Protein AF-A0A837B592-F1 (afdb_monomer_lite)

pLDDT: mean 80.32, std 18.09, range [45.75, 98.31]

Structure (mmCIF, N/CA/C/O backbone):
data_AF-A0A837B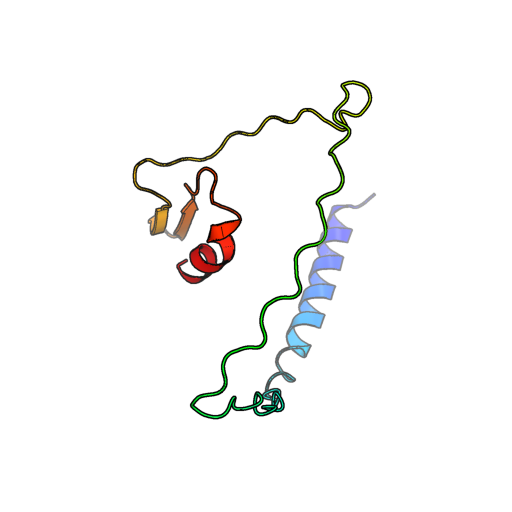592-F1
#
_entry.id   AF-A0A837B592-F1
#
loop_
_atom_site.group_PDB
_atom_site.id
_atom_site.type_symbol
_atom_site.label_atom_id
_atom_site.label_alt_id
_atom_site.label_comp_id
_atom_site.label_asym_id
_atom_site.label_entity_id
_atom_site.label_seq_id
_atom_site.pdbx_PDB_ins_code
_atom_site.Cartn_x
_atom_site.Cartn_y
_atom_site.Cartn_z
_atom_site.occupancy
_atom_site.B_iso_or_equiv
_atom_site.auth_seq_id
_atom_site.auth_comp_id
_atom_site.auth_asym_id
_atom_site.auth_atom_id
_atom_site.pdbx_PDB_model_num
ATOM 1 N N . MET A 1 1 ? -26.330 -30.753 -11.805 1.00 45.75 1 MET A N 1
ATOM 2 C CA . MET A 1 1 ? -25.112 -31.061 -11.015 1.00 45.75 1 MET A CA 1
ATOM 3 C C . MET A 1 1 ? -25.121 -30.255 -9.713 1.00 45.75 1 MET A C 1
ATOM 5 O O . MET A 1 1 ? -25.208 -29.031 -9.746 1.00 45.75 1 MET A O 1
ATOM 9 N N . HIS A 1 2 ? -25.117 -30.941 -8.566 1.00 54.25 2 HIS A N 1
ATOM 10 C CA . HIS A 1 2 ? -25.395 -30.400 -7.227 1.00 54.25 2 HIS A CA 1
ATOM 11 C C . HIS A 1 2 ? -24.187 -29.686 -6.573 1.00 54.25 2 HIS A C 1
ATOM 13 O O . HIS A 1 2 ? -23.578 -30.198 -5.635 1.00 54.25 2 HIS A O 1
ATOM 19 N N . ARG A 1 3 ? -23.885 -28.445 -6.990 1.00 59.28 3 ARG A N 1
ATOM 20 C CA . ARG A 1 3 ? -22.850 -27.583 -6.357 1.00 59.28 3 ARG A CA 1
ATOM 21 C C . ARG A 1 3 ? -23.035 -27.387 -4.843 1.00 59.28 3 ARG A C 1
ATOM 23 O O . ARG A 1 3 ? -22.066 -27.231 -4.108 1.00 59.28 3 ARG A O 1
ATOM 30 N N . ARG A 1 4 ? -24.284 -27.425 -4.368 1.00 58.53 4 ARG A N 1
ATOM 31 C CA . ARG A 1 4 ? -24.636 -27.238 -2.950 1.00 58.53 4 ARG A CA 1
ATOM 32 C C . ARG A 1 4 ? -24.292 -28.442 -2.067 1.00 58.53 4 ARG A C 1
ATOM 34 O O . ARG A 1 4 ? -24.049 -28.252 -0.881 1.00 58.53 4 ARG A O 1
ATOM 41 N N . HIS A 1 5 ? -24.250 -29.652 -2.630 1.00 57.44 5 HIS A N 1
ATOM 42 C CA . HIS A 1 5 ? -23.815 -30.834 -1.881 1.00 57.44 5 HIS A CA 1
ATOM 43 C C . HIS A 1 5 ? -22.295 -30.873 -1.738 1.00 57.44 5 HIS A C 1
ATOM 45 O O . HIS A 1 5 ? -21.816 -31.152 -0.647 1.00 57.44 5 HIS A O 1
ATOM 51 N N . PHE A 1 6 ? -21.558 -30.489 -2.786 1.00 60.94 6 PHE A N 1
ATOM 52 C CA . PHE A 1 6 ? -20.093 -30.456 -2.775 1.00 60.94 6 PHE A CA 1
ATOM 53 C C . PHE A 1 6 ? -19.524 -29.524 -1.691 1.00 60.94 6 PHE A C 1
ATOM 55 O O . PHE A 1 6 ? -18.631 -29.915 -0.946 1.00 60.94 6 PHE A O 1
ATOM 62 N N . LEU A 1 7 ? -20.092 -28.321 -1.533 1.00 59.59 7 LEU A N 1
ATOM 63 C CA . LEU A 1 7 ? -19.664 -27.385 -0.482 1.00 59.59 7 LEU A CA 1
ATOM 64 C C . LEU A 1 7 ? -19.997 -27.883 0.934 1.00 59.59 7 LEU A C 1
ATOM 66 O O . LEU A 1 7 ? -19.247 -27.622 1.870 1.00 59.59 7 LEU A O 1
ATOM 70 N N . ARG A 1 8 ? -21.098 -28.629 1.099 1.00 57.81 8 ARG A N 1
ATOM 71 C CA . ARG A 1 8 ? -21.481 -29.205 2.397 1.00 57.81 8 ARG A CA 1
ATOM 72 C C . ARG A 1 8 ? -20.606 -30.400 2.778 1.00 57.81 8 ARG A C 1
ATOM 74 O O . ARG A 1 8 ? -20.189 -30.485 3.926 1.00 57.81 8 ARG A O 1
ATOM 81 N N . SER A 1 9 ? -20.286 -31.285 1.833 1.00 57.59 9 SER A N 1
ATOM 82 C CA . SER A 1 9 ? -19.407 -32.436 2.083 1.00 57.59 9 SER A CA 1
ATOM 83 C C . SER A 1 9 ? -17.952 -32.021 2.309 1.00 57.59 9 SER A C 1
ATOM 85 O O . SER A 1 9 ? -17.289 -32.588 3.173 1.00 57.59 9 SER A O 1
ATOM 87 N N . ALA A 1 10 ? -17.469 -30.995 1.597 1.00 56.69 10 ALA A N 1
ATOM 88 C CA . ALA A 1 10 ? -16.127 -30.452 1.809 1.00 56.69 10 ALA A CA 1
ATOM 89 C C . ALA A 1 10 ? -15.965 -29.811 3.203 1.00 56.69 10 ALA A C 1
ATOM 91 O O . ALA A 1 10 ? -14.923 -29.969 3.834 1.00 56.69 10 ALA A O 1
ATOM 92 N N . GLY A 1 11 ? -17.006 -29.142 3.718 1.00 55.16 11 GLY A N 1
ATOM 93 C CA . GLY A 1 11 ? -16.971 -28.516 5.045 1.00 55.16 11 GLY A CA 1
ATOM 94 C C . GLY A 1 11 ? -16.865 -29.511 6.209 1.00 55.16 11 GLY A C 1
ATOM 95 O O . GLY A 1 11 ? -16.149 -29.251 7.172 1.00 55.16 11 GLY A O 1
ATOM 96 N N . VAL A 1 12 ? -17.526 -30.671 6.114 1.00 58.12 12 VAL A N 1
ATOM 97 C CA . VAL A 1 12 ? -17.491 -31.702 7.172 1.00 58.12 12 VAL A CA 1
ATOM 98 C C . VAL A 1 12 ? -16.129 -32.404 7.235 1.00 58.12 12 VAL A C 1
ATOM 100 O O . VAL A 1 12 ? -15.632 -32.676 8.327 1.00 58.12 12 VAL A O 1
ATOM 103 N N . ALA A 1 13 ? -15.485 -32.635 6.086 1.00 55.81 13 ALA A N 1
ATOM 104 C CA . ALA A 1 13 ? -14.155 -33.245 6.032 1.00 55.81 13 ALA A CA 1
ATOM 105 C C . ALA A 1 13 ? -13.066 -32.350 6.660 1.00 55.81 13 ALA A C 1
ATOM 107 O O . ALA A 1 13 ? -12.172 -32.855 7.337 1.00 55.81 13 ALA A O 1
ATOM 108 N N . LEU A 1 14 ? -13.164 -31.022 6.498 1.00 56.75 14 LEU A N 1
ATOM 109 C CA . LEU A 1 14 ? -12.217 -30.078 7.106 1.00 56.75 14 LEU A CA 1
ATOM 110 C C . LEU A 1 14 ? -12.374 -29.991 8.634 1.00 56.75 14 LEU A C 1
ATOM 112 O O . LEU A 1 14 ? -11.380 -29.918 9.355 1.00 56.75 14 LEU A O 1
ATOM 116 N N . ALA A 1 15 ? -13.613 -30.032 9.136 1.00 56.03 15 ALA A N 1
ATOM 117 C CA . ALA A 1 15 ? -13.887 -29.949 10.570 1.00 56.03 15 ALA A CA 1
ATOM 118 C C . ALA A 1 15 ? -13.332 -31.165 11.337 1.00 56.03 15 ALA A C 1
ATOM 120 O O . ALA A 1 15 ? -12.705 -30.989 12.381 1.00 56.03 15 ALA A O 1
ATOM 121 N N . ALA A 1 16 ? -13.467 -32.378 10.789 1.00 56.72 16 ALA A N 1
ATOM 122 C CA . ALA A 1 16 ? -12.926 -33.596 11.403 1.00 56.72 16 ALA A CA 1
ATOM 123 C C . ALA A 1 16 ? -11.384 -33.638 11.422 1.00 56.72 16 ALA A C 1
ATOM 125 O O . ALA A 1 16 ? -10.794 -34.185 12.350 1.00 56.72 16 ALA A O 1
ATOM 126 N N . ALA A 1 17 ? -10.719 -33.026 10.435 1.00 56.91 17 ALA A N 1
ATOM 127 C CA . ALA A 1 17 ? -9.260 -32.917 10.418 1.00 56.91 17 ALA A CA 1
ATOM 128 C C . ALA A 1 17 ? -8.728 -31.880 11.429 1.00 56.91 17 ALA A C 1
ATOM 130 O O . ALA A 1 17 ? -7.615 -32.016 11.932 1.00 56.91 17 ALA A O 1
ATOM 131 N N . SER A 1 18 ? -9.524 -30.857 11.761 1.00 54.28 18 SER A N 1
ATOM 132 C CA . SER A 1 18 ? -9.083 -29.736 12.603 1.00 54.28 18 SER A CA 1
ATOM 133 C C . SER A 1 18 ? -8.998 -30.045 14.105 1.00 54.28 18 SER A C 1
ATOM 135 O O . SER A 1 18 ? -8.206 -29.418 14.806 1.00 54.28 18 SER A O 1
ATOM 137 N N . THR A 1 19 ? -9.728 -31.046 14.611 1.00 52.97 19 THR A N 1
ATOM 138 C CA . THR A 1 19 ? -9.685 -31.417 16.041 1.00 52.97 19 THR A CA 1
ATOM 139 C C . THR A 1 19 ? -8.535 -32.360 16.398 1.00 52.97 19 THR A C 1
ATOM 141 O O . THR A 1 19 ? -8.195 -32.482 17.570 1.00 52.97 19 THR A O 1
ATOM 144 N N . ALA A 1 20 ? -7.908 -33.016 15.414 1.00 50.12 20 ALA A N 1
ATOM 145 C CA . ALA A 1 20 ? -6.769 -33.909 15.651 1.00 50.12 20 ALA A CA 1
ATOM 146 C C . ALA A 1 20 ? -5.421 -33.165 15.734 1.00 50.12 20 ALA A C 1
ATOM 148 O O . ALA A 1 20 ? -4.451 -33.705 16.260 1.00 50.12 20 ALA A O 1
ATOM 149 N N . SER A 1 21 ? -5.348 -31.920 15.248 1.00 49.28 21 SER A N 1
ATOM 150 C CA . SER A 1 21 ? -4.083 -31.175 15.160 1.00 49.28 21 SER A CA 1
ATOM 151 C C . SER A 1 21 ? -3.680 -30.420 16.427 1.00 49.28 21 SER A C 1
ATOM 153 O O . SER A 1 21 ? -2.529 -30.009 16.520 1.00 49.28 21 SER A O 1
ATOM 155 N N . TRP A 1 22 ? -4.569 -30.236 17.406 1.00 50.47 22 TRP A N 1
ATOM 156 C CA . TRP A 1 22 ? -4.240 -29.464 18.617 1.00 50.47 22 TRP A CA 1
ATOM 157 C C . TRP A 1 22 ? -3.566 -30.287 19.723 1.00 50.47 22 TRP A C 1
ATOM 159 O O . TRP A 1 22 ? -2.980 -29.712 20.632 1.00 50.47 22 TRP A O 1
ATOM 169 N N . ALA A 1 23 ? -3.583 -31.621 19.640 1.00 50.84 23 ALA A N 1
ATOM 170 C CA . ALA A 1 23 ? -2.975 -32.491 20.653 1.00 50.84 23 ALA A CA 1
ATOM 171 C C . ALA A 1 23 ? -1.470 -32.768 20.433 1.00 50.84 23 ALA A C 1
ATOM 173 O O . ALA A 1 23 ? -0.871 -33.512 21.204 1.00 50.84 23 ALA A O 1
ATOM 174 N N . ALA A 1 24 ? -0.845 -32.206 19.388 1.00 50.53 24 ALA A N 1
ATOM 175 C CA . ALA A 1 24 ? 0.544 -32.512 19.011 1.00 50.53 24 ALA A CA 1
ATOM 176 C C . ALA A 1 24 ? 1.529 -31.331 19.147 1.00 50.53 24 ALA A C 1
ATOM 178 O O . ALA A 1 24 ? 2.715 -31.489 18.852 1.00 50.53 24 ALA A O 1
ATOM 179 N N . THR A 1 25 ? 1.077 -30.159 19.601 1.00 55.12 25 THR A N 1
ATOM 180 C CA . THR A 1 25 ? 1.875 -28.915 19.642 1.00 55.12 25 THR A CA 1
ATOM 181 C C . THR A 1 25 ? 2.500 -28.576 20.998 1.00 55.12 25 THR A C 1
ATOM 183 O O . THR A 1 25 ? 2.953 -27.455 21.180 1.00 55.12 25 THR A O 1
ATOM 186 N N . ASP A 1 26 ? 2.621 -29.532 21.923 1.00 48.38 26 ASP A N 1
ATOM 187 C CA . ASP A 1 26 ? 3.411 -29.339 23.157 1.00 48.38 26 ASP A CA 1
ATOM 188 C C . ASP A 1 26 ? 4.894 -29.708 23.003 1.00 48.38 26 ASP A C 1
ATOM 190 O O . ASP A 1 26 ? 5.689 -29.568 23.935 1.00 48.38 26 ASP A O 1
ATOM 194 N N . LYS A 1 27 ? 5.332 -30.128 21.809 1.00 52.28 27 LYS A N 1
ATOM 195 C CA . LYS A 1 27 ? 6.764 -30.119 21.512 1.00 52.28 27 LYS A CA 1
ATOM 196 C C . LYS A 1 27 ? 7.181 -28.698 21.179 1.00 52.28 27 LYS A C 1
ATOM 198 O O . LYS A 1 27 ? 7.204 -28.307 20.015 1.00 52.28 27 LYS A O 1
ATOM 203 N N . ALA A 1 28 ? 7.573 -27.958 22.215 1.00 55.97 28 ALA A N 1
ATOM 204 C CA . ALA A 1 28 ? 8.519 -26.866 22.068 1.00 55.97 28 ALA A CA 1
ATOM 205 C C . ALA A 1 28 ? 9.662 -27.378 21.182 1.00 55.97 28 ALA A C 1
ATOM 207 O O . ALA A 1 28 ? 10.447 -28.237 21.592 1.00 55.97 28 ALA A O 1
ATOM 208 N N . LEU A 1 29 ? 9.693 -26.928 19.926 1.00 54.50 29 LEU A N 1
ATOM 209 C CA . LEU A 1 29 ? 10.818 -27.163 19.041 1.00 54.50 29 LEU A CA 1
ATOM 210 C C . LEU A 1 29 ? 12.022 -26.567 19.761 1.00 54.50 29 LEU A C 1
ATOM 212 O O . LEU A 1 29 ? 12.160 -25.348 19.856 1.00 54.50 29 LEU A O 1
ATOM 216 N N . ALA A 1 30 ? 12.860 -27.432 20.326 1.00 59.94 30 ALA A N 1
ATOM 217 C CA . ALA A 1 30 ? 14.171 -27.048 20.795 1.00 59.94 30 ALA A CA 1
ATOM 218 C C . ALA A 1 30 ? 14.948 -26.626 19.549 1.00 59.94 30 ALA A C 1
ATOM 220 O O . ALA A 1 30 ? 15.561 -27.454 18.880 1.00 59.94 30 ALA A O 1
ATOM 221 N N . ILE A 1 31 ? 14.841 -25.347 19.185 1.00 61.75 31 ILE A N 1
ATOM 222 C CA . ILE A 1 31 ? 15.684 -24.742 18.165 1.00 61.75 31 ILE A CA 1
ATOM 223 C C . ILE A 1 31 ? 17.104 -24.923 18.700 1.00 61.75 31 ILE A C 1
ATOM 225 O O . ILE A 1 31 ? 17.403 -24.371 19.767 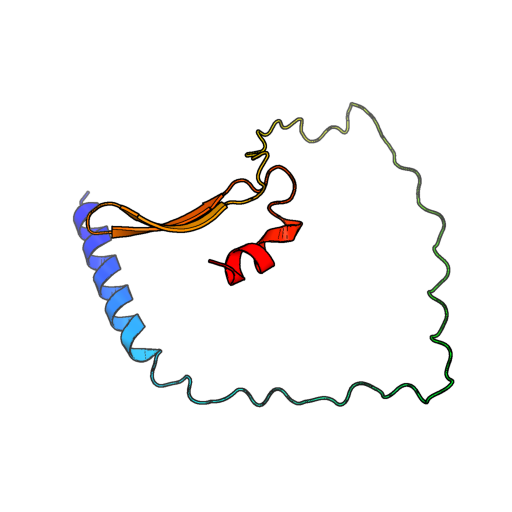1.00 61.75 31 ILE A O 1
ATOM 229 N N . PRO A 1 32 ? 17.969 -25.720 18.045 1.00 57.88 32 PRO A N 1
ATOM 230 C CA . PRO A 1 32 ? 19.354 -25.800 18.456 1.00 57.88 32 PRO A CA 1
ATOM 231 C C . PRO A 1 32 ? 19.903 -24.380 18.378 1.00 57.88 32 PRO A C 1
ATOM 233 O O . PRO A 1 32 ? 19.979 -23.785 17.304 1.00 57.88 32 PRO A O 1
ATOM 236 N N . ARG A 1 33 ? 20.211 -23.800 19.541 1.00 59.47 33 ARG A N 1
ATOM 237 C CA . ARG A 1 33 ? 20.884 -22.508 19.630 1.00 59.47 33 ARG A CA 1
ATOM 238 C C . ARG A 1 33 ? 22.327 -22.768 19.235 1.00 59.47 33 ARG A C 1
ATOM 240 O O . ARG A 1 33 ? 23.187 -22.935 20.093 1.00 59.47 33 ARG A O 1
ATOM 247 N N . THR A 1 34 ? 22.582 -22.882 17.936 1.00 68.38 34 THR A N 1
ATOM 248 C CA . THR A 1 34 ? 23.934 -22.763 17.410 1.00 68.38 34 THR A CA 1
ATOM 249 C C . THR A 1 34 ? 24.437 -21.411 17.885 1.00 68.38 34 THR A C 1
ATOM 251 O O . THR A 1 34 ? 23.886 -20.371 17.520 1.00 68.38 34 THR A O 1
ATOM 254 N N . ALA A 1 35 ? 25.421 -21.431 18.783 1.00 69.69 35 ALA A N 1
ATOM 255 C CA . ALA A 1 35 ? 26.092 -20.216 19.194 1.00 69.69 35 ALA A CA 1
ATOM 256 C C . ALA A 1 35 ? 26.627 -19.564 17.919 1.00 69.69 35 ALA A C 1
ATOM 258 O O . ALA A 1 35 ? 27.399 -20.181 17.180 1.00 69.69 35 ALA A O 1
ATOM 259 N N . LEU A 1 36 ? 26.152 -18.353 17.621 1.00 71.50 36 LEU A N 1
ATOM 260 C CA . LEU A 1 36 ? 26.733 -17.577 16.539 1.00 71.50 36 LEU A CA 1
ATOM 261 C C . LEU A 1 36 ? 28.220 -17.398 16.864 1.00 71.50 36 LEU A C 1
ATOM 263 O O . LEU A 1 36 ? 28.551 -17.196 18.038 1.00 71.50 36 LEU A O 1
ATOM 267 N N . PRO A 1 37 ? 29.114 -17.504 15.870 1.00 70.31 37 PRO A N 1
ATOM 268 C CA . PRO A 1 37 ? 30.528 -17.252 16.089 1.00 70.31 37 PRO A CA 1
ATOM 269 C C . PRO A 1 37 ? 30.678 -15.876 16.742 1.00 70.31 37 PRO A C 1
ATOM 271 O O . PRO A 1 37 ? 30.309 -14.854 16.166 1.00 70.31 37 PRO A O 1
ATOM 274 N N . VAL A 1 38 ? 31.160 -15.866 17.986 1.00 72.12 38 VAL A N 1
ATOM 275 C CA . VAL A 1 38 ? 31.476 -14.634 18.704 1.00 72.12 38 VAL A CA 1
ATOM 276 C C . VAL A 1 38 ? 32.724 -14.071 18.047 1.00 72.12 38 VAL A C 1
ATOM 278 O O . VAL A 1 38 ? 33.821 -14.606 18.208 1.00 72.12 38 VAL A O 1
ATOM 281 N N . THR A 1 39 ? 32.547 -13.009 17.266 1.00 73.19 39 THR A N 1
ATOM 282 C CA . THR A 1 39 ? 33.659 -12.220 16.743 1.00 73.19 39 THR A CA 1
ATOM 283 C C . THR A 1 39 ? 34.456 -11.685 17.936 1.00 73.19 39 THR A C 1
ATOM 285 O O . THR A 1 39 ? 33.860 -11.043 18.807 1.00 73.19 39 THR A O 1
ATOM 288 N N . PRO A 1 40 ? 35.770 -11.954 18.035 1.00 78.94 40 PRO A N 1
ATOM 289 C CA . PRO A 1 40 ? 36.562 -11.467 19.154 1.00 78.94 40 PRO A CA 1
ATOM 290 C C . PRO A 1 40 ? 36.501 -9.932 19.212 1.00 78.94 40 PRO A C 1
ATOM 292 O O . PRO A 1 40 ? 36.519 -9.282 18.159 1.00 78.94 40 PRO A O 1
ATOM 295 N N . PRO A 1 41 ? 36.422 -9.334 20.414 1.00 69.94 41 PRO A N 1
ATOM 296 C CA . PRO A 1 41 ? 36.421 -7.885 20.561 1.00 69.94 41 PRO A CA 1
ATOM 297 C C . PRO A 1 41 ? 37.711 -7.321 19.951 1.00 69.94 41 PRO A C 1
ATOM 299 O O . PRO A 1 41 ? 38.807 -7.615 20.419 1.00 69.94 41 PRO A O 1
ATOM 302 N N . GLY A 1 42 ? 37.572 -6.559 18.864 1.00 72.38 42 GLY A N 1
ATOM 303 C CA . GLY A 1 42 ? 38.688 -5.973 18.112 1.00 72.38 42 GLY A CA 1
ATOM 304 C C . GLY A 1 42 ? 38.924 -6.555 16.714 1.00 72.38 42 GLY A C 1
ATOM 305 O O . GLY A 1 42 ? 39.684 -5.966 15.948 1.00 72.38 42 GLY A O 1
ATOM 306 N N . ALA A 1 43 ? 38.263 -7.652 16.327 1.00 74.06 43 ALA A N 1
ATOM 307 C CA . ALA A 1 43 ? 38.298 -8.089 14.933 1.00 74.06 43 ALA A CA 1
ATOM 308 C C . ALA A 1 43 ? 37.469 -7.137 14.062 1.00 74.06 43 ALA A C 1
ATOM 310 O O . ALA A 1 43 ? 36.259 -6.989 14.242 1.00 74.06 43 ALA A O 1
ATOM 311 N N . SER A 1 44 ? 38.134 -6.497 13.099 1.00 77.31 44 SER A N 1
ATOM 312 C CA . SER A 1 44 ? 37.434 -5.783 12.033 1.00 77.31 44 SER A CA 1
ATOM 313 C C . SER A 1 44 ? 36.689 -6.807 11.175 1.00 77.31 44 SER A C 1
ATOM 315 O O . SER A 1 44 ? 37.286 -7.834 10.831 1.00 77.31 44 SER A O 1
ATOM 317 N N . PRO A 1 45 ? 35.409 -6.578 10.829 1.00 74.94 45 PRO A N 1
ATOM 318 C CA . PRO A 1 45 ? 34.727 -7.440 9.878 1.00 74.94 45 PRO A CA 1
ATOM 319 C C . PRO A 1 45 ? 35.563 -7.512 8.601 1.00 74.94 45 PRO A C 1
ATOM 321 O O . PRO A 1 45 ? 36.112 -6.499 8.155 1.00 74.94 45 PRO A O 1
ATOM 324 N N . ALA A 1 46 ? 35.684 -8.716 8.036 1.00 76.94 46 ALA A N 1
ATOM 325 C CA . ALA A 1 46 ? 36.293 -8.866 6.726 1.00 76.94 46 ALA A CA 1
ATOM 326 C C . ALA A 1 46 ? 35.605 -7.882 5.764 1.00 76.94 46 ALA A C 1
ATOM 328 O O . ALA A 1 46 ? 34.373 -7.764 5.799 1.00 76.94 46 ALA A O 1
ATOM 329 N N . PRO A 1 47 ? 36.374 -7.145 4.946 1.00 82.12 47 PRO A N 1
ATOM 330 C CA . PRO A 1 47 ? 35.780 -6.235 3.986 1.00 82.12 47 PRO A CA 1
ATOM 331 C C . PRO A 1 47 ? 34.833 -7.025 3.083 1.00 82.12 47 PRO A C 1
ATOM 333 O O . PRO A 1 47 ? 35.110 -8.175 2.727 1.00 82.12 47 PRO A O 1
ATOM 336 N N . PHE A 1 48 ? 33.708 -6.412 2.711 1.00 83.56 48 PHE A N 1
ATOM 337 C CA . PHE A 1 48 ? 32.860 -6.977 1.670 1.00 83.56 48 PHE A CA 1
ATOM 338 C C . PHE A 1 48 ? 33.711 -7.244 0.428 1.00 83.56 48 PHE A C 1
ATOM 340 O O . PHE A 1 48 ? 34.610 -6.460 0.104 1.00 83.56 48 PHE A O 1
ATOM 347 N N . ALA A 1 49 ? 33.430 -8.352 -0.261 1.00 85.44 49 ALA A N 1
ATOM 348 C CA . ALA A 1 49 ? 34.054 -8.616 -1.547 1.00 85.44 49 ALA A CA 1
ATOM 349 C C . ALA A 1 49 ? 33.889 -7.385 -2.450 1.00 85.44 49 ALA A C 1
ATOM 351 O O . ALA A 1 49 ? 32.824 -6.759 -2.466 1.00 85.44 49 ALA A O 1
ATOM 352 N N . ALA A 1 50 ? 34.949 -7.029 -3.179 1.00 85.69 50 ALA A N 1
ATOM 353 C CA . ALA A 1 50 ? 34.886 -5.923 -4.122 1.00 85.69 50 ALA A CA 1
ATOM 354 C C . ALA A 1 50 ? 33.732 -6.169 -5.103 1.00 85.69 50 ALA A C 1
ATOM 356 O O . ALA A 1 50 ? 33.623 -7.259 -5.671 1.00 85.69 50 ALA A O 1
ATOM 357 N N . MET A 1 51 ? 32.859 -5.173 -5.287 1.00 84.44 51 MET A N 1
ATOM 358 C CA . MET A 1 51 ? 31.782 -5.302 -6.263 1.00 84.44 51 MET A CA 1
ATOM 359 C C . MET A 1 51 ? 32.395 -5.447 -7.659 1.00 84.44 51 MET A C 1
ATOM 361 O O . MET A 1 51 ? 33.175 -4.578 -8.063 1.00 84.44 51 MET A O 1
ATOM 365 N N . PRO A 1 52 ? 32.055 -6.505 -8.416 1.00 88.00 52 PRO A N 1
ATOM 366 C CA . PRO A 1 52 ? 32.418 -6.557 -9.821 1.00 88.00 52 PRO A CA 1
ATOM 367 C C . PRO A 1 52 ? 31.738 -5.394 -10.565 1.00 88.00 52 PRO A C 1
ATOM 369 O O . PRO A 1 52 ? 30.684 -4.917 -10.127 1.00 88.00 52 PRO A O 1
ATOM 372 N N . PRO A 1 53 ? 32.299 -4.936 -11.697 1.00 91.56 53 PRO A N 1
ATOM 373 C CA . PRO A 1 53 ? 31.639 -3.941 -12.529 1.00 91.56 53 PRO A CA 1
ATOM 374 C C . PRO A 1 53 ? 30.230 -4.408 -12.904 1.00 91.56 53 PRO A C 1
ATOM 376 O O . PRO A 1 53 ? 30.038 -5.548 -13.331 1.00 91.56 53 PRO A O 1
ATOM 379 N N . LEU A 1 54 ? 29.239 -3.530 -12.746 1.00 90.25 54 LEU A N 1
ATOM 380 C CA . LEU A 1 54 ? 27.872 -3.834 -13.156 1.00 90.25 54 LEU A CA 1
ATOM 381 C C . LEU A 1 54 ? 27.826 -3.996 -14.678 1.00 90.25 54 LEU A C 1
ATOM 383 O O . LEU A 1 54 ? 28.310 -3.136 -15.417 1.00 90.25 54 LEU A O 1
ATOM 387 N N . ALA A 1 55 ? 27.221 -5.086 -15.151 1.00 92.81 55 ALA A N 1
ATOM 388 C CA . ALA A 1 55 ? 26.933 -5.237 -16.569 1.00 92.81 55 ALA A CA 1
ATOM 389 C C . ALA A 1 55 ? 25.978 -4.111 -17.026 1.00 92.81 55 ALA A C 1
ATOM 391 O O . ALA A 1 55 ? 25.023 -3.800 -16.306 1.00 92.81 55 ALA A O 1
ATOM 392 N N . PRO A 1 56 ? 26.191 -3.504 -18.207 1.00 91.69 56 PRO A N 1
ATOM 393 C CA . PRO A 1 56 ? 25.286 -2.484 -18.723 1.00 91.69 56 PRO A CA 1
ATOM 394 C C . PRO A 1 56 ? 23.856 -3.013 -18.903 1.00 91.69 56 PRO A C 1
ATOM 396 O O . PRO A 1 56 ? 23.646 -4.115 -19.413 1.00 91.69 56 PRO A O 1
ATOM 399 N N . MET A 1 57 ? 22.856 -2.209 -18.532 1.00 90.38 57 MET A N 1
ATOM 400 C CA . MET A 1 57 ? 21.452 -2.529 -18.806 1.00 90.38 57 MET A CA 1
ATOM 401 C C . MET A 1 57 ? 21.138 -2.303 -20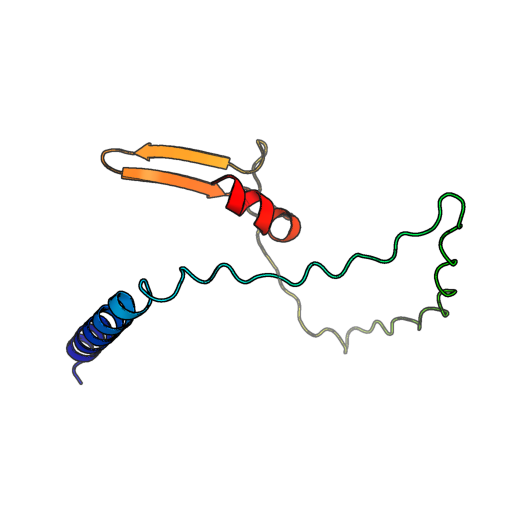.291 1.00 90.38 57 MET A C 1
ATOM 403 O O . MET A 1 57 ? 21.245 -1.184 -20.788 1.00 90.38 57 MET A O 1
ATOM 407 N N . HIS A 1 58 ? 20.697 -3.348 -20.994 1.00 91.81 58 HIS A N 1
ATOM 408 C CA . HIS A 1 58 ? 20.206 -3.238 -22.371 1.00 91.81 58 HIS A CA 1
ATOM 409 C C . HIS A 1 58 ? 18.727 -2.819 -22.365 1.00 91.81 58 HIS A C 1
ATOM 411 O O . HIS A 1 58 ? 17.837 -3.671 -22.364 1.00 91.81 58 HIS A O 1
ATOM 417 N N . ALA A 1 59 ? 18.470 -1.511 -22.322 1.00 92.81 59 ALA A N 1
ATOM 418 C CA . ALA A 1 59 ? 17.122 -0.947 -22.335 1.00 92.81 59 ALA A CA 1
ATOM 419 C C . ALA A 1 59 ? 16.680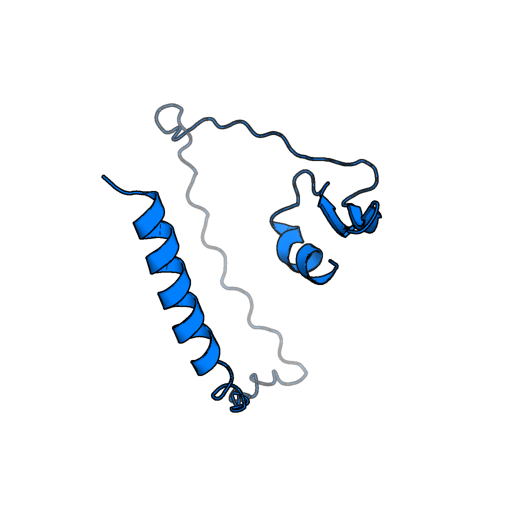 -0.608 -23.770 1.00 92.81 59 ALA A C 1
ATOM 421 O O . ALA A 1 59 ? 17.227 0.300 -24.391 1.00 92.81 59 ALA A O 1
ATOM 422 N N . SER A 1 60 ? 15.682 -1.326 -24.287 1.00 96.06 60 SER A N 1
ATOM 423 C CA . SER A 1 60 ? 15.103 -1.105 -25.616 1.00 96.06 60 SER A CA 1
ATOM 424 C C . SER A 1 60 ? 13.586 -1.340 -25.597 1.00 96.06 60 SER A C 1
ATOM 426 O O . SER A 1 60 ? 13.067 -2.082 -24.759 1.00 96.06 60 SER A O 1
ATOM 428 N N . ILE A 1 61 ? 12.850 -0.659 -26.482 1.00 96.31 61 ILE A N 1
ATOM 429 C CA . ILE A 1 61 ? 11.372 -0.646 -26.477 1.00 96.31 61 ILE A CA 1
ATOM 430 C C . ILE A 1 61 ? 10.791 -2.027 -26.807 1.00 96.31 61 ILE A C 1
ATOM 432 O O . ILE A 1 61 ? 9.799 -2.441 -26.211 1.00 96.31 61 ILE A O 1
ATOM 436 N N . ASP A 1 62 ? 11.441 -2.768 -27.700 1.00 96.81 62 ASP A N 1
ATOM 437 C CA . ASP A 1 62 ? 11.105 -4.144 -28.079 1.00 96.81 62 ASP A CA 1
ATOM 438 C C . ASP A 1 62 ? 11.233 -5.151 -26.918 1.00 96.81 62 ASP A C 1
ATOM 440 O O . ASP A 1 62 ? 10.783 -6.288 -27.040 1.00 96.81 62 ASP A O 1
ATOM 444 N N . ARG A 1 63 ? 11.792 -4.738 -25.769 1.00 95.06 63 ARG A N 1
ATOM 445 C CA . ARG A 1 63 ? 11.940 -5.558 -24.555 1.00 95.06 63 ARG A CA 1
ATOM 446 C C . ARG A 1 63 ? 11.011 -5.160 -23.400 1.00 95.06 63 ARG A C 1
ATOM 448 O O . ARG A 1 63 ? 11.195 -5.641 -22.280 1.00 95.06 63 ARG A O 1
ATOM 455 N N . ILE A 1 64 ? 10.007 -4.313 -23.637 1.00 95.44 64 ILE A N 1
ATOM 456 C CA . ILE A 1 64 ? 8.973 -4.007 -22.635 1.00 95.44 64 ILE A CA 1
ATOM 457 C C . ILE A 1 64 ? 8.080 -5.239 -22.433 1.00 95.44 64 ILE A C 1
ATOM 459 O O . ILE A 1 64 ? 7.351 -5.645 -23.330 1.00 95.44 64 ILE A O 1
ATOM 463 N N . ILE A 1 65 ? 8.115 -5.820 -21.230 1.00 96.56 65 ILE A N 1
ATOM 464 C CA . ILE A 1 65 ? 7.311 -7.005 -20.878 1.00 96.56 65 ILE A CA 1
ATOM 465 C C . ILE A 1 65 ? 5.847 -6.624 -20.614 1.00 96.56 65 ILE A C 1
ATOM 467 O O . ILE A 1 65 ? 4.936 -7.343 -21.014 1.00 96.56 65 ILE A O 1
ATOM 471 N N . ALA A 1 66 ? 5.615 -5.508 -19.917 1.00 97.06 66 ALA A N 1
ATOM 472 C CA . ALA A 1 66 ? 4.283 -5.004 -19.595 1.00 97.06 66 ALA A CA 1
ATOM 473 C C . ALA A 1 66 ? 4.330 -3.525 -19.183 1.00 97.06 66 ALA A C 1
ATOM 475 O O . ALA A 1 66 ? 5.344 -3.044 -18.675 1.00 97.06 66 ALA A O 1
ATOM 476 N N . ILE A 1 67 ? 3.198 -2.833 -19.332 1.00 96.31 67 ILE A N 1
ATOM 477 C CA . ILE A 1 67 ? 2.949 -1.505 -18.761 1.00 96.31 67 ILE A CA 1
ATOM 478 C C . ILE A 1 67 ? 1.727 -1.634 -17.855 1.00 96.31 67 ILE A C 1
ATOM 480 O O . ILE A 1 67 ? 0.620 -1.863 -18.335 1.00 96.31 67 ILE A O 1
ATOM 484 N N . ASN A 1 68 ? 1.934 -1.495 -16.545 1.00 96.88 68 ASN A N 1
ATOM 485 C CA . ASN A 1 68 ? 0.891 -1.687 -15.539 1.00 96.88 68 ASN A CA 1
ATOM 486 C C . ASN A 1 68 ? 0.660 -0.398 -14.743 1.00 96.88 68 ASN A C 1
ATOM 488 O O . ASN A 1 68 ? 1.612 0.269 -14.339 1.00 96.88 68 ASN A O 1
ATOM 492 N N . GLY A 1 69 ? -0.608 -0.081 -14.476 1.00 96.50 69 GLY A N 1
ATOM 493 C CA . GLY A 1 69 ? -1.020 1.002 -13.583 1.00 96.50 69 GLY A CA 1
ATOM 494 C C . GLY A 1 69 ? -1.620 0.460 -12.286 1.00 96.50 69 GLY A C 1
ATOM 495 O O . GLY A 1 69 ? -2.272 -0.582 -12.287 1.00 96.50 69 GLY A O 1
ATOM 496 N N . CYS A 1 70 ? -1.419 1.168 -11.175 1.00 95.94 70 CYS A N 1
ATOM 497 C CA . CYS A 1 70 ? -2.025 0.830 -9.888 1.00 95.94 70 CYS A CA 1
ATOM 498 C C . CYS A 1 70 ? -2.419 2.085 -9.099 1.00 95.94 70 CYS A C 1
ATOM 500 O O . CYS A 1 70 ? -1.779 3.134 -9.197 1.00 95.94 70 CYS A O 1
ATOM 502 N N . THR A 1 71 ? -3.472 1.966 -8.289 1.00 97.00 71 THR A N 1
ATOM 503 C CA . THR A 1 71 ? -3.895 3.004 -7.341 1.00 97.00 71 THR A CA 1
ATOM 504 C C . THR A 1 71 ? -3.301 2.724 -5.968 1.00 97.00 71 THR A C 1
ATOM 506 O O . THR A 1 71 ? -3.437 1.619 -5.445 1.00 97.00 71 THR A O 1
ATOM 509 N N . ARG A 1 72 ? -2.671 3.731 -5.360 1.00 96.88 72 ARG A N 1
ATOM 510 C CA . ARG A 1 72 ? -2.099 3.622 -4.011 1.00 96.88 72 ARG A CA 1
ATOM 511 C C . ARG A 1 72 ? -3.119 4.121 -2.977 1.00 96.88 72 ARG A C 1
ATOM 513 O O . ARG A 1 72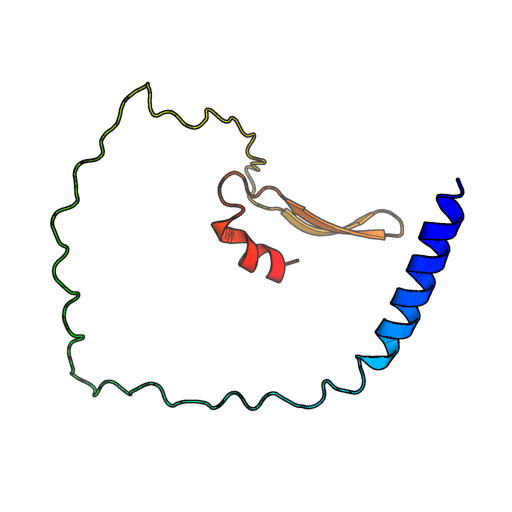 ? -3.497 5.289 -3.063 1.00 96.88 72 ARG A O 1
ATOM 520 N N . PRO A 1 73 ? -3.552 3.299 -2.000 1.00 96.75 73 PRO A N 1
ATOM 521 C CA . PRO A 1 73 ? -4.542 3.695 -0.996 1.00 96.75 73 PRO A CA 1
ATOM 522 C C . PRO A 1 73 ? -3.885 4.546 0.101 1.00 96.75 73 PRO A C 1
ATOM 524 O O . PRO A 1 73 ? -3.622 4.075 1.205 1.00 96.75 73 PRO A O 1
ATOM 527 N N . PHE A 1 74 ? -3.536 5.787 -0.232 1.00 96.62 74 PHE A N 1
ATOM 528 C CA . PHE A 1 74 ? -2.873 6.725 0.673 1.00 96.62 74 PHE A CA 1
ATOM 529 C C . PHE A 1 74 ? -3.858 7.372 1.653 1.00 96.62 74 PHE A C 1
ATOM 531 O O . PHE A 1 74 ? -4.998 7.676 1.303 1.00 96.62 74 PHE A O 1
ATOM 538 N N . ARG A 1 75 ? -3.381 7.642 2.869 1.00 97.12 75 ARG A N 1
ATOM 539 C CA . ARG A 1 75 ? -4.057 8.487 3.855 1.00 97.12 75 ARG A CA 1
ATOM 540 C C . ARG A 1 75 ? -3.064 9.488 4.426 1.00 97.12 75 ARG A C 1
ATOM 542 O O . ARG A 1 75 ? -1.970 9.102 4.823 1.00 97.12 75 ARG A O 1
ATOM 549 N N . ALA A 1 76 ? -3.472 10.753 4.522 1.00 97.19 76 ALA A N 1
ATOM 550 C CA . ALA A 1 76 ? -2.620 11.824 5.042 1.00 97.19 76 ALA A CA 1
ATOM 551 C C . ALA A 1 76 ? -2.213 11.603 6.508 1.00 97.19 76 ALA A C 1
ATOM 553 O O . ALA A 1 76 ? -1.101 11.938 6.894 1.00 97.19 76 ALA A O 1
ATOM 554 N N . GLN A 1 77 ? -3.093 10.996 7.308 1.00 96.88 77 GLN A N 1
ATOM 555 C CA . GLN A 1 77 ? -2.836 10.657 8.711 1.00 96.88 77 GLN A CA 1
ATOM 556 C C . GLN A 1 77 ? -2.005 9.371 8.880 1.00 96.88 77 GLN A C 1
ATOM 558 O O . GLN A 1 77 ? -1.794 8.932 10.003 1.00 96.88 77 GLN A O 1
ATOM 563 N N . GLY A 1 78 ? -1.569 8.748 7.781 1.00 94.62 78 GLY A N 1
ATOM 564 C CA . GLY A 1 78 ? -0.933 7.433 7.788 1.00 94.62 78 GLY A CA 1
ATOM 565 C C . GLY A 1 78 ? -1.934 6.269 7.837 1.00 94.62 78 GLY A C 1
ATOM 566 O O . GLY A 1 78 ? -3.156 6.477 7.735 1.00 94.62 78 GLY A O 1
ATOM 567 N N . PRO A 1 79 ? -1.425 5.028 7.947 1.00 96.25 79 PRO A N 1
ATOM 568 C CA . PRO A 1 79 ? -2.260 3.848 8.116 1.00 96.25 79 PRO A CA 1
ATOM 569 C C . PRO A 1 79 ? -3.193 3.985 9.324 1.00 96.25 79 PRO A C 1
ATOM 571 O O . PRO A 1 79 ? -2.780 4.448 10.383 1.00 96.25 79 PRO A O 1
ATOM 574 N N . ARG A 1 80 ? -4.459 3.596 9.163 1.00 96.94 80 ARG A N 1
ATOM 575 C CA . ARG A 1 80 ? -5.392 3.421 10.276 1.00 96.94 80 ARG A CA 1
ATOM 576 C C . ARG A 1 80 ? -5.302 1.969 10.718 1.00 96.94 80 ARG A C 1
ATOM 578 O O . ARG A 1 80 ? -5.681 1.090 9.941 1.00 96.94 80 ARG A O 1
ATOM 585 N N . ILE A 1 81 ? -4.792 1.781 11.929 1.00 96.56 81 ILE A N 1
ATOM 586 C CA . ILE A 1 81 ? -4.650 0.499 12.612 1.00 96.56 81 ILE A CA 1
ATOM 587 C C . ILE A 1 81 ? -5.327 0.654 13.973 1.00 96.56 81 ILE A C 1
ATOM 589 O O . ILE A 1 81 ? -4.761 1.258 14.882 1.00 96.56 81 ILE A O 1
ATOM 593 N N . GLU A 1 82 ? -6.596 0.256 14.067 1.00 97.12 82 GLU A N 1
ATOM 594 C CA . GLU A 1 82 ? -7.390 0.428 15.290 1.00 97.12 82 GLU A CA 1
ATOM 595 C C . GLU A 1 82 ? -8.614 -0.495 15.331 1.00 97.12 82 GLU A C 1
ATOM 597 O O . GLU A 1 82 ? -9.179 -0.851 14.294 1.00 97.12 82 GLU A O 1
ATOM 602 N N . ALA A 1 83 ? -9.089 -0.811 16.537 1.00 97.12 83 ALA A N 1
ATOM 603 C CA . ALA A 1 83 ? -10.348 -1.519 16.744 1.00 97.12 83 ALA A CA 1
ATOM 604 C C . ALA A 1 83 ? -11.504 -0.543 17.027 1.00 97.12 83 ALA A C 1
ATOM 606 O O . ALA A 1 83 ? -11.422 0.314 17.905 1.00 97.12 83 ALA A O 1
ATOM 607 N N . GLU A 1 84 ? -12.626 -0.724 16.333 1.00 98.00 84 GLU A N 1
ATOM 608 C CA . GLU A 1 84 ? -13.842 0.078 16.480 1.00 98.00 84 GLU A CA 1
ATOM 609 C C . GLU A 1 84 ? -15.063 -0.823 16.722 1.00 98.00 84 GLU A C 1
ATOM 611 O O . GLU A 1 84 ? -15.244 -1.857 16.074 1.00 98.00 84 GLU A O 1
ATOM 616 N N . ARG A 1 85 ? -15.951 -0.438 17.648 1.00 98.31 85 ARG A N 1
ATOM 617 C CA . ARG A 1 85 ? -17.232 -1.129 17.858 1.00 98.31 85 ARG A CA 1
ATOM 618 C C . ARG A 1 85 ? -18.304 -0.509 16.964 1.00 98.31 85 ARG A C 1
ATOM 620 O O . ARG A 1 85 ? -18.822 0.558 17.268 1.00 98.31 85 ARG A O 1
ATOM 627 N N . ILE A 1 86 ? -18.700 -1.226 15.915 1.00 98.00 86 ILE A N 1
ATOM 628 C CA . ILE A 1 86 ? -19.790 -0.830 15.017 1.00 98.00 86 ILE A CA 1
ATOM 629 C C . ILE A 1 86 ? -21.001 -1.730 15.290 1.00 98.00 86 ILE A C 1
ATOM 631 O O . ILE A 1 86 ? -21.040 -2.916 14.938 1.00 98.00 86 ILE A O 1
ATOM 635 N N . GLY A 1 87 ? -22.002 -1.176 15.980 1.00 97.38 87 GLY A N 1
ATOM 636 C CA . GLY A 1 87 ? -23.170 -1.920 16.453 1.00 97.38 87 GLY A CA 1
ATOM 637 C C . GLY A 1 87 ? -22.770 -3.080 17.371 1.00 97.38 87 GLY A C 1
ATOM 638 O O . GLY A 1 87 ? -22.152 -2.883 18.414 1.00 97.38 87 GLY A O 1
ATOM 639 N N . ARG A 1 88 ? -23.107 -4.315 16.974 1.00 97.88 88 ARG A N 1
ATOM 640 C CA . ARG A 1 88 ? -22.770 -5.539 17.731 1.00 97.88 88 ARG A CA 1
ATOM 641 C C . ARG A 1 88 ? -21.438 -6.185 17.322 1.00 97.88 88 ARG A C 1
ATOM 643 O O . ARG A 1 88 ? -21.153 -7.289 17.774 1.00 97.88 88 ARG A O 1
ATOM 650 N N . LYS A 1 89 ? -20.650 -5.560 16.441 1.00 98.19 89 LYS A N 1
ATOM 651 C CA . LYS A 1 89 ? -19.413 -6.139 15.892 1.00 98.19 89 LYS A CA 1
ATOM 652 C C . LYS A 1 89 ? -18.206 -5.270 16.220 1.00 98.19 89 LYS A C 1
ATOM 654 O O . LYS A 1 89 ? -18.278 -4.052 16.109 1.00 98.19 89 LYS A O 1
ATOM 659 N N . THR A 1 90 ? -17.095 -5.903 16.575 1.00 98.06 90 THR A N 1
ATOM 660 C CA . THR A 1 90 ? -15.784 -5.248 16.556 1.00 98.06 90 THR A CA 1
ATOM 661 C C . THR A 1 90 ? -15.229 -5.322 15.134 1.00 98.06 90 THR A C 1
ATOM 663 O O . THR A 1 90 ? -15.240 -6.395 14.532 1.00 98.06 90 THR A O 1
ATOM 666 N N . VAL A 1 91 ? -14.789 -4.188 14.600 1.00 97.94 91 VAL A N 1
ATOM 667 C CA . VAL A 1 91 ? -14.117 -4.052 13.305 1.00 97.94 91 VAL A CA 1
ATOM 668 C C . VAL A 1 91 ? -12.682 -3.630 13.577 1.00 97.94 91 VAL A C 1
ATOM 670 O O . VAL A 1 91 ? -12.469 -2.645 14.276 1.00 97.94 91 VAL A O 1
ATOM 673 N N . VAL A 1 92 ? -11.722 -4.377 13.039 1.00 97.38 92 VAL A N 1
ATOM 674 C CA . VAL A 1 92 ? -10.307 -3.995 13.049 1.00 97.38 92 VAL A CA 1
ATOM 675 C C . VAL A 1 92 ? -10.006 -3.326 11.717 1.00 97.38 92 VAL A C 1
ATOM 677 O O . VAL A 1 92 ? -10.249 -3.893 10.649 1.00 97.38 92 VAL A O 1
ATOM 680 N N . HIS A 1 93 ? -9.553 -2.084 11.788 1.00 97.50 93 HIS A N 1
ATOM 681 C CA . HIS A 1 93 ? -9.103 -1.318 10.640 1.00 97.50 93 HIS A CA 1
ATOM 682 C C . HIS A 1 93 ? -7.629 -1.614 10.419 1.00 97.50 93 HIS A C 1
ATOM 684 O O . HIS A 1 93 ? -6.861 -1.502 11.358 1.00 97.50 93 HIS A O 1
ATOM 690 N N . ASN A 1 94 ? -7.251 -1.935 9.185 1.00 97.00 94 ASN A N 1
ATOM 691 C CA . ASN A 1 94 ? -5.858 -2.042 8.758 1.00 97.00 94 ASN A CA 1
ATOM 692 C C . ASN A 1 94 ? -5.761 -1.554 7.302 1.00 97.00 94 ASN A C 1
ATOM 694 O O . ASN A 1 94 ? -5.835 -2.327 6.344 1.00 97.00 94 ASN A O 1
ATOM 698 N N . TYR A 1 95 ? -5.739 -0.232 7.098 1.00 96.94 95 TYR A N 1
ATOM 699 C CA . TYR A 1 95 ? -5.752 0.368 5.754 1.00 96.94 95 TYR A CA 1
ATOM 700 C C . TYR A 1 95 ? -5.015 1.706 5.691 1.00 96.94 95 TYR A C 1
ATOM 702 O O . TYR A 1 95 ? -4.751 2.334 6.705 1.00 96.94 95 TYR A O 1
ATOM 710 N N . GLY A 1 96 ? -4.716 2.195 4.482 1.00 97.50 96 GLY A N 1
ATOM 711 C CA . GLY A 1 96 ? -4.095 3.516 4.298 1.00 97.50 96 GLY A CA 1
ATOM 712 C C . GLY A 1 96 ? -2.577 3.518 4.109 1.00 97.50 96 GLY A C 1
ATOM 713 O O . GLY A 1 96 ? -1.945 4.556 4.278 1.00 97.50 96 GLY A O 1
ATOM 714 N N . HIS A 1 97 ? -1.992 2.379 3.738 1.00 97.06 97 HIS A N 1
ATOM 715 C CA . HIS A 1 97 ? -0.544 2.197 3.590 1.00 97.06 97 HIS A CA 1
ATOM 716 C C . HIS A 1 97 ? 0.080 2.888 2.369 1.00 97.06 97 HIS A C 1
ATOM 718 O O . HIS A 1 97 ? 1.296 2.861 2.200 1.00 97.06 97 HIS A O 1
ATOM 724 N N . GLY A 1 98 ? -0.714 3.491 1.480 1.00 96.50 98 GLY A N 1
ATOM 725 C CA . GLY A 1 98 ? -0.186 4.154 0.289 1.00 96.50 98 GLY A CA 1
ATOM 726 C C . GLY A 1 98 ? 0.724 3.238 -0.540 1.00 96.50 98 GLY A C 1
ATOM 727 O O . GLY A 1 98 ? 0.321 2.151 -0.945 1.00 96.50 98 GLY A O 1
ATOM 728 N N . GLY A 1 99 ? 1.944 3.700 -0.825 1.00 96.50 99 GLY A N 1
ATOM 729 C CA . GLY A 1 99 ? 2.948 2.949 -1.588 1.00 96.50 99 GLY A CA 1
ATOM 730 C C . GLY A 1 99 ? 3.853 2.028 -0.763 1.00 96.50 99 GLY A C 1
ATOM 731 O O . GLY A 1 99 ? 4.672 1.335 -1.355 1.00 96.50 99 GLY A O 1
ATOM 732 N N . SER A 1 100 ? 3.735 2.016 0.567 1.00 95.06 100 SER A N 1
ATOM 733 C CA . SER A 1 100 ? 4.649 1.294 1.466 1.00 95.06 100 SER A CA 1
ATOM 734 C C . SER A 1 100 ? 4.065 0.002 2.046 1.00 95.06 100 SER A C 1
ATOM 736 O O . SER A 1 100 ? 4.722 -0.646 2.857 1.00 95.06 100 SER A O 1
ATOM 738 N N . GLY A 1 101 ? 2.865 -0.410 1.617 1.00 95.44 101 GLY A N 1
ATOM 739 C CA . GLY A 1 101 ? 2.155 -1.560 2.192 1.00 95.44 101 GLY A CA 1
ATOM 740 C C . GLY A 1 101 ? 2.951 -2.865 2.206 1.00 95.44 101 GLY A C 1
ATOM 741 O O . GLY A 1 101 ? 2.858 -3.611 3.171 1.00 95.44 101 GLY A O 1
ATOM 742 N N . TRP A 1 102 ? 3.787 -3.123 1.194 1.00 96.12 102 TRP A N 1
ATOM 743 C CA . TRP A 1 102 ? 4.628 -4.324 1.178 1.00 96.12 102 TRP A CA 1
ATOM 744 C C . TRP A 1 102 ? 5.729 -4.271 2.242 1.00 96.12 102 TRP A C 1
ATOM 746 O O . TRP A 1 102 ? 5.830 -5.168 3.077 1.00 96.12 102 TRP A O 1
ATOM 756 N N . SER A 1 103 ? 6.520 -3.196 2.247 1.00 96.75 103 SER A N 1
ATOM 757 C CA . SER A 1 103 ? 7.638 -3.024 3.181 1.00 96.75 103 SER A CA 1
ATOM 758 C C . SER A 1 103 ? 7.188 -2.963 4.642 1.00 96.75 103 SER A C 1
ATOM 760 O O . SER A 1 103 ? 7.951 -3.345 5.521 1.00 96.75 103 SER A O 1
ATOM 762 N N . LEU A 1 104 ? 5.960 -2.499 4.898 1.00 93.62 104 LEU A N 1
ATOM 763 C CA . LEU A 1 104 ? 5.389 -2.373 6.243 1.00 93.62 104 LEU A CA 1
ATOM 764 C C . LEU A 1 104 ? 4.490 -3.548 6.654 1.00 93.62 104 LEU A C 1
ATOM 766 O O . LEU A 1 104 ? 4.017 -3.560 7.784 1.00 93.62 104 LEU A O 1
ATOM 770 N N . SER A 1 105 ? 4.246 -4.519 5.769 1.00 95.00 105 SER A N 1
ATOM 771 C CA . SER A 1 105 ? 3.211 -5.550 5.954 1.00 95.00 105 SER A CA 1
ATOM 772 C C . SER A 1 105 ? 3.322 -6.318 7.275 1.00 95.00 105 SER A C 1
ATOM 774 O O . SER A 1 105 ? 2.328 -6.446 7.982 1.00 95.00 105 SER A O 1
ATOM 776 N N . TRP A 1 106 ? 4.522 -6.778 7.635 1.00 96.69 106 TRP A N 1
ATOM 777 C CA . TRP A 1 106 ? 4.752 -7.531 8.873 1.00 96.69 106 TRP A CA 1
ATOM 778 C C . TRP A 1 106 ? 4.468 -6.703 10.125 1.00 96.69 106 TRP A C 1
ATOM 780 O O . TRP A 1 106 ? 3.744 -7.154 11.004 1.00 96.69 106 TRP A O 1
ATOM 790 N N . GLY A 1 107 ? 4.996 -5.477 10.176 1.00 95.81 107 GLY A N 1
ATOM 791 C CA . GLY A 1 107 ? 4.771 -4.581 11.307 1.00 95.81 107 GLY A CA 1
ATOM 792 C C . GLY A 1 107 ? 3.303 -4.180 11.429 1.00 95.81 107 GLY A C 1
ATOM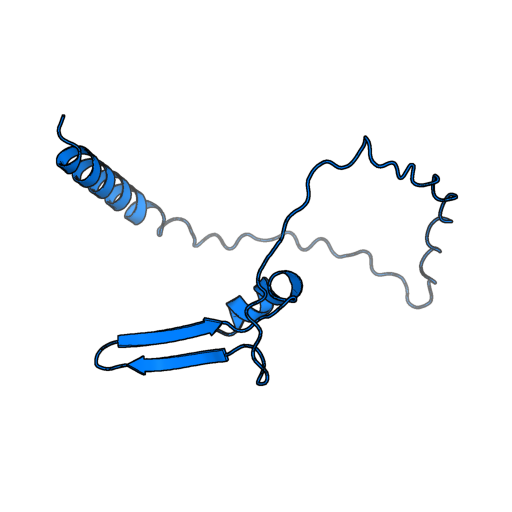 793 O O . GLY A 1 107 ? 2.768 -4.185 12.529 1.00 95.81 107 GLY A O 1
ATOM 794 N N . ALA A 1 108 ? 2.631 -3.901 10.308 1.00 94.38 108 ALA A N 1
ATOM 795 C CA . ALA A 1 108 ? 1.208 -3.577 10.302 1.00 94.38 108 ALA A CA 1
ATOM 796 C C . ALA A 1 108 ? 0.347 -4.746 10.806 1.00 94.38 108 ALA A C 1
ATOM 798 O O . ALA A 1 108 ? -0.582 -4.518 11.564 1.00 94.38 108 ALA A O 1
ATOM 799 N N . ALA A 1 109 ? 0.683 -5.986 10.438 1.00 94.62 109 ALA A N 1
ATOM 800 C CA . ALA A 1 109 ? -0.050 -7.171 10.883 1.00 94.62 109 ALA A CA 1
ATOM 801 C C . ALA A 1 109 ? 0.131 -7.486 12.380 1.00 94.62 109 ALA A C 1
ATOM 803 O O . ALA A 1 109 ? -0.740 -8.106 12.978 1.00 94.62 109 ALA A O 1
ATOM 804 N N . GLU A 1 110 ? 1.253 -7.089 12.987 1.00 94.62 110 GLU A N 1
ATOM 805 C CA . GLU A 1 110 ? 1.488 -7.254 14.430 1.00 94.62 110 GLU A CA 1
ATOM 806 C C . GLU A 1 110 ? 0.735 -6.212 15.277 1.00 94.62 110 GLU A C 1
ATOM 808 O O . GLU A 1 110 ? 0.475 -6.454 16.452 1.00 94.62 110 GLU A O 1
ATOM 813 N N . HIS A 1 111 ? 0.379 -5.062 14.691 1.00 80.56 111 HIS A N 1
ATOM 814 C CA . HIS A 1 111 ? -0.262 -3.945 15.397 1.00 80.56 111 HIS A CA 1
ATOM 815 C C . HIS A 1 111 ? -1.809 -3.956 15.332 1.00 80.56 111 HIS A C 1
ATOM 817 O O . HIS A 1 111 ? -2.418 -3.018 15.851 1.00 80.56 111 HIS A O 1
ATOM 823 N N . ASP A 1 112 ? -2.423 -4.981 14.723 1.00 64.06 112 ASP A N 1
ATOM 824 C CA . ASP A 1 112 ? -3.883 -5.160 14.553 1.00 64.06 112 ASP A CA 1
ATOM 825 C C . ASP A 1 112 ? -4.628 -5.674 15.803 1.00 64.06 112 ASP A C 1
ATOM 827 O O . ASP A 1 112 ? -4.098 -6.556 16.520 1.00 64.06 112 ASP A O 1
#

Organism: NCBI:txid1184265

Secondary structure (DSSP, 8-state):
--HHHHHHHHHHHHHHHHTTSGGGTT--------------TTPPPPPPPPPPPPPPP---GGG----------B-TT--EEEEEEETTEEEEEEE-BTT-HHHHHHHHHH--

Foldseek 3Di:
DCPPVVVVVVVVVVVVVVVVPPVPPPPPPPPPPPPDPDDPVPDDPDDDDDDDDDDDDPDDPVPDPDDDDDFFQADPVAFDADWDDDPPDIDGGGGHHGPCCVVCVVVSVVSD

Sequence (112 aa):
MHRRHFLRSAGVALAAASTASWAATDKALAIPRTALPVTPPGASPAPFAAMPPLAPMHASIDRIIAINGCTRPFRAQGPRIEAERIGRKTVVHNYGHGGSGWSLSWGAAEHD

InterPro domains:
  IPR006181 D-amino acid oxidase, conserved site [PS00677] (91-109)
  IPR006311 Twin-arginine translocation pathway, signal sequence [PS51318] (1-30)
  IPR023209 D-amino-acid oxidase [PTHR11530] (64-110)

Radius of gyration: 25.97 Å; chains: 1; bounding box: 64×46×51 Å